Protein AF-A0A6I5C4T8-F1 (afdb_monomer)

Solvent-accessible surface area (backbone atoms only — not comparable to full-atom values): 5888 Å² total; per-residue (Å²): 133,84,68,65,73,41,73,50,79,39,78,28,59,92,60,100,68,58,87,47,71,49,77,48,76,34,60,58,84,75,52,74,70,54,48,52,50,51,53,52,48,47,53,54,52,21,52,52,49,54,54,51,45,56,50,52,56,49,50,53,53,50,54,52,50,33,53,51,29,46,76,68,72,35,56,68,61,22,45,68,71,36,37,89,83,71,45,88,67,75,93,61,89,84,78,88,128

Foldseek 3Di:
DQQDWDWDKAFAEDDPDGPDIDIDIDSHDDDPVVVVVVVVVRVVRNVVVVVVVVVVVVLVVLVVVLVVCVVVVNNVVSQVSCDPVPPDDDPDDDDDD

Structure (mmCIF, N/CA/C/O backbone):
data_AF-A0A6I5C4T8-F1
#
_entry.id   AF-A0A6I5C4T8-F1
#
loop_
_atom_site.group_PDB
_atom_site.id
_atom_site.type_symbol
_atom_site.label_atom_id
_atom_site.label_alt_id
_atom_site.label_comp_id
_atom_site.label_asym_id
_atom_site.label_entity_id
_atom_site.label_seq_id
_atom_site.pdbx_PDB_ins_code
_atom_site.Cartn_x
_atom_site.Cartn_y
_atom_site.Cartn_z
_atom_site.occupancy
_atom_site.B_iso_or_equiv
_atom_site.auth_seq_id
_atom_site.auth_comp_id
_atom_site.auth_asym_id
_atom_site.auth_atom_id
_atom_site.pdbx_PDB_model_num
ATOM 1 N N . PRO A 1 1 ? 19.036 -7.727 -37.556 1.00 51.22 1 PRO A N 1
ATOM 2 C CA . PRO A 1 1 ? 19.027 -8.163 -36.143 1.00 51.22 1 PRO A CA 1
ATOM 3 C C . PRO A 1 1 ? 17.708 -7.740 -35.494 1.00 51.22 1 PRO A C 1
ATOM 5 O O . PRO A 1 1 ? 17.468 -6.551 -35.303 1.00 51.22 1 PRO A O 1
ATOM 8 N N . GLU A 1 2 ? 16.825 -8.709 -35.282 1.00 55.78 2 GLU A N 1
ATOM 9 C CA . GLU A 1 2 ? 15.517 -8.496 -34.665 1.00 55.78 2 GLU A CA 1
ATOM 10 C C . GLU A 1 2 ? 15.731 -8.044 -33.218 1.00 55.78 2 GLU A C 1
ATOM 12 O O . GLU A 1 2 ? 16.545 -8.606 -32.486 1.00 55.78 2 GLU A O 1
ATOM 17 N N . THR A 1 3 ? 15.113 -6.924 -32.860 1.00 61.19 3 THR A N 1
ATOM 18 C CA . THR A 1 3 ? 15.242 -6.312 -31.539 1.00 61.19 3 THR A CA 1
ATOM 19 C C . THR A 1 3 ? 14.309 -7.096 -30.624 1.00 61.19 3 THR A C 1
ATOM 21 O O . THR A 1 3 ? 13.094 -6.967 -30.730 1.00 61.19 3 THR A O 1
ATOM 24 N N . GLU A 1 4 ? 14.861 -8.021 -29.841 1.00 74.94 4 GLU A N 1
ATOM 25 C CA . GLU A 1 4 ? 14.061 -8.871 -28.960 1.00 74.94 4 GLU A CA 1
ATOM 26 C C . GLU A 1 4 ? 13.617 -8.041 -27.751 1.00 74.94 4 GLU A C 1
ATOM 28 O O . GLU A 1 4 ? 14.434 -7.685 -26.894 1.00 74.94 4 GLU A O 1
ATOM 33 N N . ASP A 1 5 ? 12.327 -7.693 -27.723 1.00 82.75 5 ASP A N 1
ATOM 34 C CA . ASP A 1 5 ? 11.692 -7.042 -26.580 1.00 82.75 5 ASP A CA 1
ATOM 35 C C . ASP A 1 5 ? 11.990 -7.842 -25.309 1.00 82.75 5 ASP A C 1
ATOM 37 O O . ASP A 1 5 ? 11.731 -9.045 -25.216 1.00 82.75 5 ASP A O 1
ATOM 41 N N . ARG A 1 6 ? 12.534 -7.158 -24.303 1.00 87.44 6 ARG A N 1
ATOM 42 C CA . ARG A 1 6 ? 12.946 -7.764 -23.040 1.00 87.44 6 ARG A CA 1
ATOM 43 C C . ARG A 1 6 ? 12.249 -7.103 -21.870 1.00 87.44 6 ARG A C 1
ATOM 45 O O . ARG A 1 6 ? 12.061 -5.894 -21.844 1.00 87.44 6 ARG A O 1
ATOM 52 N N . VAL A 1 7 ? 11.933 -7.901 -20.856 1.00 91.62 7 VAL A N 1
ATOM 53 C CA . VAL A 1 7 ? 11.431 -7.411 -19.572 1.00 91.62 7 VAL A CA 1
ATOM 54 C C . VAL A 1 7 ? 12.421 -7.764 -18.467 1.00 91.62 7 VAL A C 1
ATOM 56 O O . VAL A 1 7 ? 12.728 -8.935 -18.250 1.00 91.62 7 VAL A O 1
ATOM 59 N N . GLU A 1 8 ? 12.913 -6.753 -17.753 1.00 91.50 8 GLU A N 1
ATOM 60 C CA . GLU A 1 8 ? 13.725 -6.921 -16.545 1.00 91.50 8 GLU A CA 1
ATOM 61 C C . GLU A 1 8 ? 12.830 -6.806 -15.301 1.00 91.50 8 GLU A C 1
ATOM 63 O O . GLU A 1 8 ? 12.058 -5.856 -15.162 1.00 91.50 8 GLU A O 1
ATOM 68 N N . LEU A 1 9 ? 12.904 -7.794 -14.401 1.00 93.38 9 LEU A N 1
ATOM 69 C CA . LEU A 1 9 ? 12.142 -7.822 -13.150 1.00 93.38 9 LEU A CA 1
ATOM 70 C C . LEU A 1 9 ? 13.047 -7.498 -11.964 1.00 93.38 9 LEU A C 1
ATOM 72 O O . LEU A 1 9 ? 14.052 -8.170 -11.728 1.00 93.38 9 LEU A O 1
ATOM 76 N N . HIS A 1 10 ? 12.636 -6.522 -11.162 1.00 92.88 10 HIS A N 1
ATOM 77 C CA . HIS A 1 10 ? 13.336 -6.123 -9.950 1.00 92.88 10 HIS A CA 1
ATOM 78 C C . HIS A 1 10 ? 12.422 -6.237 -8.740 1.00 92.88 10 HIS A C 1
ATOM 80 O O . HIS A 1 10 ? 11.292 -5.761 -8.744 1.00 92.88 10 HIS A O 1
ATOM 86 N N . SER A 1 11 ? 12.920 -6.856 -7.678 1.00 92.62 11 SER A N 1
ATOM 87 C CA . SER A 1 11 ? 12.203 -6.916 -6.405 1.00 92.62 11 SER A CA 1
ATOM 88 C C . SER A 1 11 ? 12.219 -5.559 -5.703 1.00 92.62 11 SER A C 1
ATOM 90 O O . SER A 1 11 ? 13.235 -4.869 -5.716 1.00 92.62 11 SER A O 1
ATOM 92 N N . LEU A 1 12 ? 11.108 -5.206 -5.056 1.00 92.75 12 LEU A N 1
ATOM 93 C CA . LEU A 1 12 ? 10.987 -4.008 -4.226 1.00 92.75 12 LEU A CA 1
ATOM 94 C C . LEU A 1 12 ? 10.803 -4.399 -2.755 1.00 92.75 12 LEU A C 1
ATOM 96 O O . LEU A 1 12 ? 10.054 -5.330 -2.434 1.00 92.75 12 LEU A O 1
ATOM 100 N N . GLY A 1 13 ? 11.457 -3.654 -1.865 1.00 87.31 13 GLY A N 1
ATOM 101 C CA . GLY A 1 13 ? 11.417 -3.881 -0.418 1.00 87.31 13 GLY A CA 1
ATOM 102 C C . GLY A 1 13 ? 12.758 -4.324 0.169 1.00 87.31 13 GLY A C 1
ATOM 103 O O . GLY A 1 13 ? 13.669 -4.740 -0.543 1.00 87.31 13 GLY A O 1
ATOM 104 N N . THR A 1 14 ? 12.873 -4.241 1.493 1.00 82.62 14 THR A N 1
ATOM 105 C CA . THR A 1 14 ? 14.112 -4.565 2.236 1.00 82.62 14 THR A CA 1
ATOM 106 C C . THR A 1 14 ? 14.037 -5.897 2.993 1.00 82.62 14 THR A C 1
ATOM 108 O O . THR A 1 14 ? 15.006 -6.335 3.612 1.00 82.62 14 THR A O 1
ATOM 111 N N . GLY A 1 15 ? 12.876 -6.560 2.962 1.00 79.25 15 GLY A N 1
ATOM 112 C CA . GLY A 1 15 ? 12.619 -7.804 3.683 1.00 79.25 15 GLY A CA 1
ATOM 113 C C . GLY A 1 15 ? 13.012 -9.078 2.928 1.00 79.25 15 GLY A C 1
ATOM 114 O O . GLY A 1 15 ? 13.162 -9.105 1.713 1.00 79.25 15 GLY A O 1
ATOM 115 N N . ARG A 1 16 ? 13.061 -10.198 3.664 1.00 76.44 16 ARG A N 1
ATOM 116 C CA . ARG A 1 16 ? 13.412 -11.535 3.140 1.00 76.44 16 ARG A CA 1
ATOM 117 C C . ARG A 1 16 ? 12.423 -12.108 2.111 1.00 76.44 16 ARG A C 1
ATOM 119 O O . ARG A 1 16 ? 12.722 -13.113 1.476 1.00 76.44 16 ARG A O 1
ATOM 126 N N . ARG A 1 17 ? 11.239 -11.505 1.969 1.00 78.38 17 ARG A N 1
ATOM 127 C CA . ARG A 1 17 ? 10.261 -11.817 0.918 1.00 78.38 17 ARG A CA 1
ATOM 128 C C . ARG A 1 17 ? 9.770 -10.507 0.294 1.00 78.38 17 ARG A C 1
ATOM 130 O O . ARG A 1 17 ? 8.986 -9.820 0.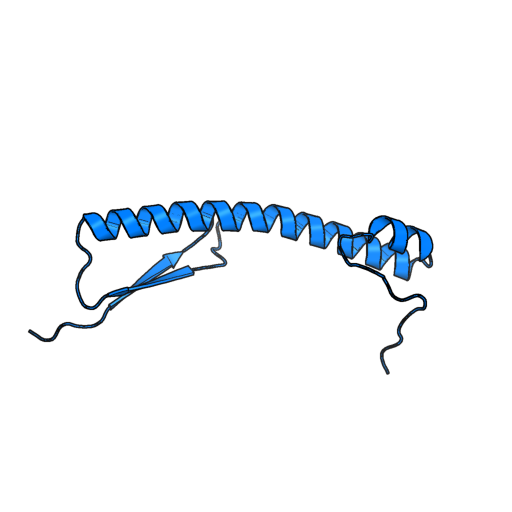959 1.00 78.38 17 ARG A O 1
ATOM 137 N N . PRO A 1 18 ? 10.212 -10.153 -0.924 1.00 75.25 18 PRO A N 1
ATOM 138 C CA . PRO A 1 18 ? 9.677 -8.997 -1.631 1.00 75.25 18 PRO A CA 1
ATOM 139 C C . PRO A 1 18 ? 8.192 -9.223 -1.925 1.00 75.25 18 PRO A C 1
ATOM 141 O O . PRO A 1 18 ? 7.774 -10.335 -2.249 1.00 75.25 18 PRO A O 1
ATOM 144 N N . ARG A 1 19 ? 7.379 -8.179 -1.738 1.00 78.00 19 ARG A N 1
ATOM 145 C CA . ARG A 1 19 ? 5.916 -8.226 -1.946 1.00 78.00 19 ARG A CA 1
ATOM 146 C C . ARG A 1 19 ? 5.446 -7.378 -3.126 1.00 78.00 19 ARG A C 1
ATOM 148 O O . ARG A 1 19 ? 4.257 -7.360 -3.418 1.00 78.00 19 ARG A O 1
ATOM 155 N N . ALA A 1 20 ? 6.379 -6.705 -3.791 1.00 89.00 20 ALA A N 1
ATOM 156 C CA . ALA A 1 20 ? 6.163 -5.965 -5.020 1.00 89.00 20 ALA A CA 1
ATOM 157 C C . ALA A 1 20 ? 7.366 -6.166 -5.949 1.00 89.00 20 ALA A C 1
ATOM 159 O O . ALA A 1 20 ? 8.470 -6.494 -5.497 1.00 89.00 20 ALA A O 1
ATOM 160 N N . ALA A 1 21 ? 7.139 -5.968 -7.243 1.00 93.25 21 ALA A N 1
ATOM 161 C CA . ALA A 1 21 ? 8.170 -6.028 -8.265 1.00 93.25 21 ALA A CA 1
ATOM 162 C C . ALA A 1 21 ? 7.998 -4.873 -9.257 1.00 93.25 21 ALA A C 1
ATOM 164 O O . ALA A 1 21 ? 6.877 -4.466 -9.555 1.00 93.25 21 ALA A O 1
ATOM 165 N N . LEU A 1 22 ? 9.116 -4.365 -9.765 1.00 93.94 22 LEU A N 1
ATOM 166 C CA . LEU A 1 22 ? 9.188 -3.448 -10.892 1.00 93.94 22 LEU A CA 1
ATOM 167 C C . LEU A 1 22 ? 9.501 -4.260 -12.151 1.00 93.94 22 LEU A C 1
ATOM 169 O O . LEU A 1 22 ? 10.515 -4.953 -12.189 1.00 93.94 22 LEU A O 1
ATOM 173 N N . ALA A 1 23 ? 8.644 -4.157 -13.164 1.00 95.38 23 ALA A N 1
ATOM 174 C CA . ALA A 1 23 ? 8.873 -4.726 -14.487 1.00 95.38 23 ALA A CA 1
ATOM 175 C C . ALA A 1 23 ? 9.257 -3.611 -15.466 1.00 95.38 23 ALA A C 1
ATOM 177 O O . ALA A 1 23 ? 8.492 -2.664 -15.648 1.00 95.38 23 ALA A O 1
ATOM 178 N N . VAL A 1 24 ? 10.435 -3.713 -16.081 1.00 94.06 24 VAL A N 1
ATOM 179 C CA . VAL A 1 24 ? 10.959 -2.734 -17.043 1.00 94.06 24 VAL A CA 1
ATOM 180 C C . VAL A 1 24 ? 11.024 -3.389 -18.416 1.00 94.06 24 VAL A C 1
ATOM 182 O O . VAL A 1 24 ? 11.876 -4.240 -18.650 1.00 94.06 24 VAL A O 1
ATOM 185 N N . GLY A 1 25 ? 10.107 -3.012 -19.307 1.00 92.69 25 GLY A N 1
ATOM 186 C CA . GLY A 1 25 ? 10.115 -3.439 -20.706 1.00 92.69 25 GLY A CA 1
ATOM 187 C C . GLY A 1 25 ? 11.030 -2.552 -21.547 1.00 92.69 25 GLY A C 1
ATOM 188 O O . GLY A 1 25 ? 10.909 -1.327 -21.496 1.00 92.69 25 GLY A O 1
ATOM 189 N N . THR A 1 26 ? 11.938 -3.147 -22.316 1.00 89.50 26 THR A N 1
ATOM 190 C CA . THR A 1 26 ? 12.854 -2.434 -23.207 1.00 89.50 26 THR A CA 1
ATOM 191 C C . THR A 1 26 ? 12.943 -3.122 -24.560 1.00 89.50 26 THR A C 1
ATOM 193 O O . THR A 1 26 ? 13.016 -4.344 -24.640 1.00 89.50 26 THR A O 1
ATOM 196 N N . ALA A 1 27 ? 13.014 -2.323 -25.625 1.00 87.38 27 ALA A N 1
ATOM 197 C CA . ALA A 1 27 ? 13.228 -2.848 -26.972 1.00 87.38 27 ALA A CA 1
ATOM 198 C C . ALA A 1 27 ? 14.657 -3.382 -27.165 1.00 87.38 27 ALA A C 1
ATOM 200 O O . ALA A 1 27 ? 14.896 -4.210 -28.028 1.00 87.38 27 ALA A O 1
ATOM 201 N N . ALA A 1 28 ? 15.628 -2.914 -26.373 1.00 84.31 28 ALA A N 1
ATOM 202 C CA . ALA A 1 28 ? 17.032 -3.314 -26.459 1.00 84.31 28 ALA A CA 1
ATOM 203 C C . ALA A 1 28 ? 17.692 -3.358 -25.074 1.00 84.31 28 ALA A C 1
ATOM 205 O O . ALA A 1 28 ? 17.096 -2.971 -24.066 1.00 84.31 28 ALA A O 1
ATOM 206 N N . THR A 1 29 ? 18.947 -3.811 -25.010 1.00 85.62 29 THR A N 1
ATOM 207 C CA . THR A 1 29 ? 19.700 -3.826 -23.750 1.00 85.62 29 THR A CA 1
ATOM 208 C C . THR A 1 29 ? 19.889 -2.419 -23.193 1.00 85.62 29 THR A C 1
ATOM 210 O O . THR A 1 29 ? 20.405 -1.557 -23.898 1.00 85.62 29 THR A O 1
ATOM 213 N N . LEU A 1 30 ? 19.530 -2.216 -21.917 1.00 85.81 30 LEU A N 1
ATOM 214 C CA . LEU A 1 30 ? 19.718 -0.942 -21.214 1.00 85.81 30 LEU A CA 1
ATOM 215 C C . LEU A 1 30 ? 21.161 -0.445 -21.348 1.00 85.81 30 LEU A C 1
ATOM 217 O O . LEU A 1 30 ? 22.103 -1.212 -21.142 1.00 85.81 30 LEU A O 1
ATOM 221 N N . GLY A 1 31 ? 21.341 0.837 -21.646 1.00 89.94 31 GLY A N 1
ATOM 222 C CA . 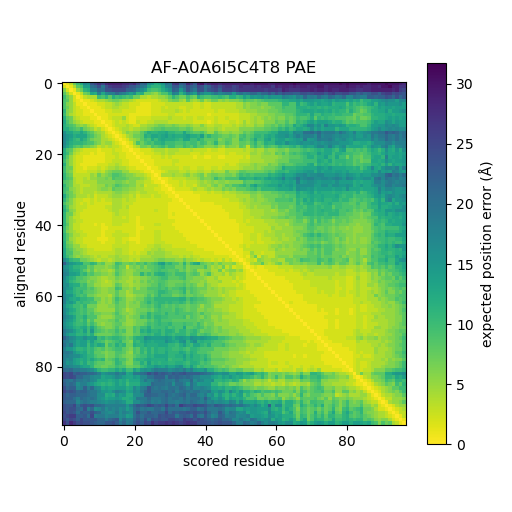GLY A 1 31 ? 22.623 1.513 -21.524 1.00 89.94 31 GLY A CA 1
ATOM 223 C C . GLY A 1 31 ? 22.917 1.892 -20.071 1.00 89.94 31 GLY A C 1
ATOM 224 O O . GLY A 1 31 ? 22.191 1.556 -19.132 1.00 89.94 31 GLY A O 1
ATOM 225 N N . THR A 1 32 ? 24.039 2.571 -19.849 1.00 93.50 32 THR A N 1
ATOM 226 C CA . THR A 1 32 ? 24.472 2.959 -18.499 1.00 93.50 32 THR A CA 1
ATOM 227 C C . THR A 1 32 ? 23.518 3.967 -17.855 1.00 93.50 32 THR A C 1
ATOM 229 O O . THR A 1 32 ? 23.198 3.837 -16.675 1.00 93.50 32 THR A O 1
ATOM 232 N N . ALA A 1 33 ? 23.036 4.951 -18.620 1.00 93.75 33 ALA A N 1
ATOM 233 C CA . ALA A 1 33 ? 22.132 5.979 -18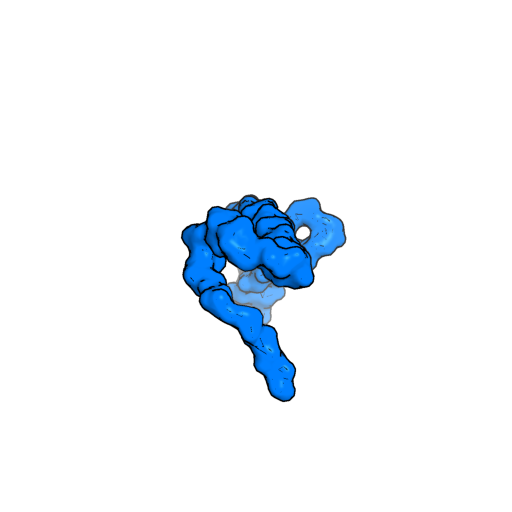.109 1.00 93.75 33 ALA A CA 1
ATOM 234 C C . ALA A 1 33 ? 20.787 5.376 -17.680 1.00 93.75 33 ALA A C 1
ATOM 236 O O . ALA A 1 33 ? 20.295 5.653 -16.585 1.00 93.75 33 ALA A O 1
ATOM 237 N N . GLU A 1 34 ? 20.232 4.486 -18.499 1.00 92.31 34 GLU A N 1
ATOM 238 C CA . GLU A 1 34 ? 18.969 3.820 -18.212 1.00 92.31 34 GLU A CA 1
ATOM 239 C C . GLU A 1 34 ? 19.106 2.871 -17.016 1.00 92.31 34 GLU A C 1
ATOM 241 O O . GLU A 1 34 ? 18.228 2.838 -16.156 1.00 92.31 34 GLU A O 1
ATOM 246 N N . ARG A 1 35 ? 20.245 2.175 -16.874 1.00 93.19 35 ARG A N 1
ATOM 247 C CA . ARG A 1 35 ? 20.533 1.374 -15.670 1.00 93.19 35 ARG A CA 1
ATOM 248 C C . ARG A 1 35 ? 20.546 2.211 -14.390 1.00 93.19 35 ARG A C 1
ATOM 250 O O . ARG A 1 35 ? 20.014 1.757 -13.376 1.00 93.19 35 ARG A O 1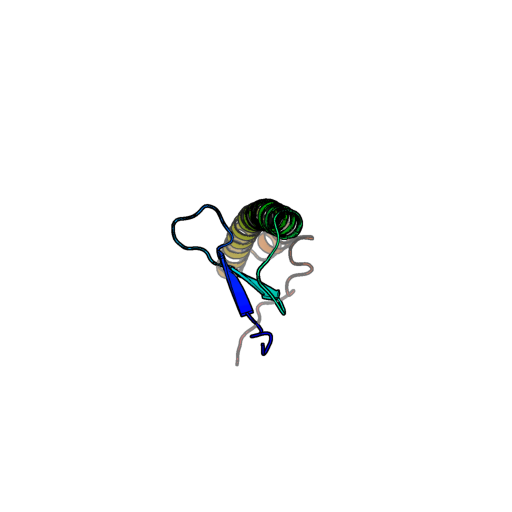
ATOM 257 N N . TYR A 1 36 ? 21.124 3.415 -14.413 1.00 95.94 36 TYR A N 1
ATOM 258 C CA . TYR A 1 36 ? 21.098 4.317 -13.255 1.00 95.94 36 TYR A CA 1
ATOM 259 C C . TYR A 1 36 ? 19.688 4.820 -12.943 1.00 95.94 36 TYR A C 1
ATOM 261 O O . TYR A 1 36 ? 19.312 4.890 -11.769 1.00 95.94 36 TYR A O 1
ATOM 269 N N . ALA A 1 37 ? 18.893 5.128 -13.969 1.00 95.38 37 ALA A N 1
ATOM 270 C CA . ALA A 1 37 ? 17.497 5.508 -13.791 1.00 95.38 37 ALA A CA 1
ATOM 271 C C . ALA A 1 37 ? 16.684 4.371 -13.149 1.00 95.38 37 ALA A C 1
ATOM 273 O O . ALA A 1 37 ? 15.987 4.604 -12.161 1.00 95.38 37 ALA A O 1
ATOM 274 N N . VAL A 1 38 ? 16.841 3.131 -13.630 1.00 95.12 38 VAL A N 1
ATOM 275 C CA . VAL A 1 38 ? 16.183 1.944 -13.060 1.00 95.12 38 VAL A CA 1
ATOM 276 C C . VAL A 1 38 ? 16.610 1.716 -11.608 1.00 95.12 38 VAL A C 1
ATOM 278 O O . VAL A 1 38 ? 15.753 1.538 -10.746 1.00 95.12 38 VAL A O 1
ATOM 281 N N . HIS A 1 39 ? 17.906 1.800 -11.295 1.00 94.50 39 HIS A N 1
ATOM 282 C CA . HIS A 1 39 ? 18.383 1.682 -9.910 1.00 94.50 39 HIS A CA 1
ATOM 283 C C . HIS A 1 39 ? 17.800 2.759 -8.991 1.00 94.50 39 HIS A C 1
ATOM 285 O O . HIS A 1 39 ? 17.385 2.466 -7.868 1.00 94.50 39 HIS A O 1
ATOM 291 N N . SER A 1 40 ? 17.740 4.000 -9.473 1.00 96.69 40 SER A N 1
ATOM 292 C CA . SER A 1 40 ? 17.173 5.116 -8.714 1.00 96.69 40 SER A CA 1
ATOM 293 C C . SER A 1 40 ? 15.678 4.905 -8.470 1.00 96.69 40 SER A C 1
ATOM 295 O O . SER A 1 40 ? 15.204 5.088 -7.349 1.00 96.69 40 SER A O 1
ATOM 297 N N . ALA A 1 41 ? 14.944 4.438 -9.485 1.00 96.62 41 ALA A N 1
ATOM 298 C CA . ALA A 1 41 ? 13.538 4.074 -9.355 1.00 96.62 41 ALA A CA 1
ATOM 299 C C . ALA A 1 41 ? 13.339 2.954 -8.323 1.00 96.62 41 ALA A C 1
ATOM 301 O O . ALA A 1 41 ? 12.503 3.100 -7.438 1.00 96.62 41 ALA A O 1
ATOM 302 N N . ILE A 1 42 ? 14.140 1.882 -8.365 1.00 95.19 42 ILE A N 1
ATOM 303 C CA . ILE A 1 42 ? 14.080 0.780 -7.387 1.00 95.19 42 ILE A CA 1
ATOM 304 C C . ILE A 1 42 ? 14.284 1.299 -5.960 1.00 95.19 42 ILE A C 1
ATOM 306 O O . ILE A 1 42 ? 13.528 0.922 -5.062 1.00 95.19 42 ILE A O 1
ATOM 310 N N . ALA A 1 43 ? 15.270 2.172 -5.741 1.00 94.44 43 ALA A N 1
ATOM 311 C CA . ALA A 1 43 ? 15.553 2.729 -4.421 1.00 94.44 43 ALA A CA 1
ATOM 312 C C . ALA A 1 43 ? 14.387 3.587 -3.897 1.00 94.44 43 ALA A C 1
ATOM 314 O O . ALA A 1 43 ? 13.935 3.395 -2.766 1.00 94.44 43 ALA A O 1
ATOM 315 N N . LEU A 1 44 ? 13.856 4.490 -4.728 1.00 95.38 44 LEU A N 1
ATOM 316 C CA . LEU A 1 44 ? 12.742 5.369 -4.360 1.00 95.38 44 LEU A CA 1
ATOM 317 C C . LEU A 1 44 ? 11.433 4.596 -4.158 1.00 95.38 44 LEU A C 1
ATOM 319 O O . LEU A 1 44 ? 10.724 4.830 -3.177 1.00 95.38 44 LEU A O 1
ATOM 323 N N . LEU A 1 45 ? 11.121 3.643 -5.041 1.00 94.12 45 LEU A N 1
ATOM 324 C CA . LEU A 1 45 ? 9.950 2.781 -4.886 1.00 94.12 45 LEU A CA 1
ATOM 325 C C . LEU A 1 45 ? 10.076 1.891 -3.649 1.00 94.12 45 LEU A C 1
ATOM 327 O O . LEU A 1 45 ? 9.099 1.711 -2.930 1.00 94.12 45 LEU A O 1
ATOM 331 N N . THR A 1 46 ? 11.266 1.370 -3.351 1.00 92.75 46 THR A N 1
ATOM 332 C CA . THR A 1 46 ? 11.495 0.606 -2.118 1.00 92.75 46 THR A CA 1
ATOM 333 C C . THR A 1 46 ? 11.258 1.475 -0.885 1.00 92.75 46 THR A C 1
ATOM 335 O O . THR A 1 46 ? 10.500 1.078 -0.002 1.00 92.75 46 THR A O 1
ATOM 338 N N . LEU A 1 47 ? 11.831 2.682 -0.836 1.00 91.19 47 LEU A N 1
ATOM 339 C CA . LEU A 1 47 ? 11.654 3.605 0.289 1.00 91.19 47 LEU A CA 1
ATOM 340 C C . LEU A 1 47 ? 10.180 3.977 0.507 1.00 91.19 47 LEU A C 1
ATOM 342 O O . LEU A 1 47 ? 9.681 3.926 1.632 1.00 91.19 47 LEU A O 1
ATOM 346 N N . THR A 1 48 ? 9.478 4.343 -0.565 1.00 90.44 48 THR A N 1
ATOM 347 C CA . THR A 1 48 ? 8.055 4.710 -0.501 1.00 90.44 48 THR A CA 1
ATOM 348 C C . THR A 1 48 ? 7.185 3.521 -0.103 1.00 90.44 48 THR A C 1
ATOM 350 O O . THR A 1 48 ? 6.324 3.670 0.762 1.00 90.44 48 THR A O 1
ATOM 353 N N . THR A 1 49 ? 7.463 2.326 -0.631 1.00 88.44 49 THR A N 1
ATOM 354 C CA . THR A 1 49 ? 6.748 1.093 -0.265 1.00 88.44 49 THR A CA 1
ATOM 355 C C . THR A 1 49 ? 6.942 0.741 1.211 1.00 88.44 49 THR A C 1
ATOM 357 O O . THR A 1 49 ? 5.967 0.429 1.893 1.00 88.44 49 THR A O 1
ATOM 360 N N . GLU A 1 50 ? 8.164 0.828 1.750 1.00 87.81 50 GLU A N 1
ATOM 361 C CA . GLU A 1 50 ? 8.412 0.546 3.174 1.00 87.81 50 GLU A CA 1
ATOM 362 C C . GLU A 1 50 ? 7.767 1.600 4.092 1.00 87.81 50 GLU A C 1
ATOM 364 O O . GLU A 1 50 ? 7.202 1.254 5.135 1.00 87.81 50 GLU A O 1
ATOM 369 N N . ARG A 1 51 ? 7.761 2.880 3.690 1.00 85.56 51 ARG A N 1
ATOM 370 C CA . ARG A 1 51 ? 7.045 3.933 4.427 1.00 85.56 51 ARG A CA 1
ATOM 371 C C . ARG A 1 51 ? 5.538 3.665 4.461 1.00 85.56 51 ARG A C 1
ATOM 373 O O . ARG A 1 51 ? 4.946 3.702 5.541 1.00 85.56 51 ARG A O 1
ATOM 380 N N . SER A 1 52 ? 4.934 3.344 3.315 1.00 83.38 52 SER A N 1
ATOM 381 C CA . SER A 1 52 ? 3.511 2.992 3.228 1.00 83.38 52 SER A CA 1
ATOM 382 C C . SER A 1 52 ? 3.184 1.726 4.017 1.00 83.38 52 SER A C 1
ATOM 384 O O . SER A 1 52 ? 2.123 1.633 4.626 1.00 83.38 52 SER A O 1
ATOM 386 N N . ARG A 1 53 ? 4.105 0.760 4.086 1.00 83.69 53 ARG A N 1
ATOM 387 C CA . ARG A 1 53 ? 3.913 -0.471 4.858 1.00 83.69 53 ARG A CA 1
ATOM 388 C C . ARG A 1 53 ? 3.806 -0.219 6.357 1.00 83.69 53 ARG A C 1
ATOM 390 O O . ARG A 1 53 ? 2.961 -0.828 7.009 1.00 83.69 53 ARG A O 1
ATOM 397 N N . SER A 1 54 ? 4.670 0.629 6.908 1.00 84.25 54 SER A N 1
ATOM 398 C CA . SER A 1 54 ? 4.626 0.964 8.336 1.00 84.25 54 SER A CA 1
ATOM 399 C C . SER A 1 54 ? 3.283 1.596 8.709 1.00 84.25 54 SER A C 1
ATOM 401 O O . SER A 1 54 ? 2.657 1.192 9.691 1.00 84.25 54 SER A O 1
ATOM 403 N N . LEU A 1 55 ? 2.802 2.513 7.861 1.00 86.06 55 LEU A N 1
ATOM 404 C CA . LEU A 1 55 ? 1.485 3.126 7.999 1.00 86.06 55 LEU A CA 1
ATOM 405 C C . LEU A 1 55 ? 0.373 2.076 7.914 1.00 86.06 55 LEU A C 1
ATOM 407 O O . LEU A 1 55 ? -0.411 1.956 8.848 1.00 86.06 55 LEU A O 1
ATOM 411 N N . HIS A 1 56 ? 0.373 1.238 6.877 1.00 86.25 56 HIS A N 1
ATOM 412 C CA . HIS A 1 56 ? -0.647 0.206 6.702 1.00 86.25 56 HIS A CA 1
ATOM 413 C C . HIS A 1 56 ? -0.690 -0.791 7.874 1.00 86.25 56 HIS A C 1
ATOM 415 O O . HIS A 1 56 ? -1.755 -1.212 8.316 1.00 86.25 56 HIS A O 1
ATOM 421 N N . ALA A 1 57 ? 0.465 -1.150 8.440 1.00 88.88 57 ALA A N 1
ATOM 422 C CA . ALA A 1 57 ? 0.532 -1.998 9.629 1.00 88.88 57 ALA A CA 1
ATOM 423 C C . ALA A 1 57 ? 0.030 -1.289 10.901 1.00 88.88 57 ALA A C 1
ATOM 425 O O . ALA A 1 57 ? -0.470 -1.940 11.822 1.00 88.88 57 ALA A O 1
ATOM 426 N N . ALA A 1 58 ? 0.183 0.033 11.002 1.00 90.31 58 ALA A N 1
ATOM 427 C CA . ALA A 1 58 ? -0.423 0.819 12.071 1.00 90.31 58 ALA A CA 1
ATOM 428 C C . ALA A 1 58 ? -1.947 0.899 11.896 1.00 90.31 58 ALA A C 1
ATOM 430 O O . ALA A 1 58 ? -2.666 0.571 12.837 1.00 90.31 58 ALA A O 1
ATOM 431 N N . GLU A 1 59 ? -2.425 1.212 10.690 1.00 89.94 59 GLU A N 1
ATOM 432 C CA . GLU A 1 59 ? -3.847 1.230 10.330 1.00 89.94 59 GLU A CA 1
ATOM 433 C C . GLU A 1 59 ? -4.510 -0.109 10.657 1.00 89.94 59 GLU A C 1
ATOM 435 O O . GLU A 1 59 ? -5.454 -0.138 11.441 1.00 89.94 59 GLU A O 1
ATOM 440 N N . GLN A 1 60 ? -3.957 -1.237 10.192 1.00 90.94 60 GLN A N 1
ATOM 441 C CA . GLN A 1 60 ? -4.489 -2.572 10.493 1.00 90.94 60 GLN A CA 1
ATOM 442 C C . GLN A 1 60 ? -4.609 -2.847 11.999 1.00 90.94 60 GLN A C 1
ATOM 444 O O . GLN A 1 60 ? -5.589 -3.448 12.4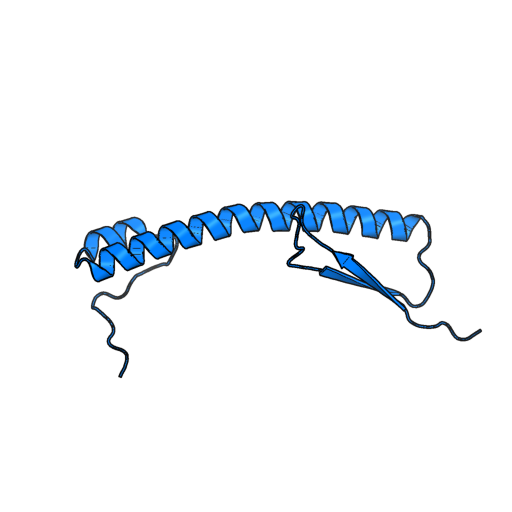42 1.00 90.94 60 GLN A O 1
ATOM 449 N N . ARG A 1 61 ? -3.636 -2.408 12.811 1.00 92.44 61 ARG A 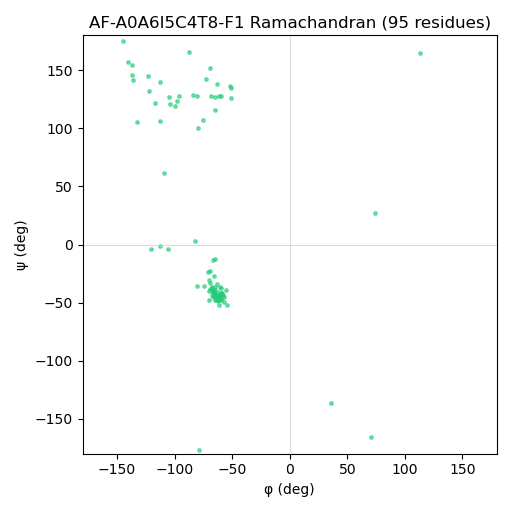N 1
ATOM 450 C CA . ARG A 1 61 ? -3.702 -2.562 14.275 1.00 92.44 61 ARG A CA 1
ATOM 451 C C . ARG A 1 61 ? -4.823 -1.725 14.884 1.00 92.44 61 ARG A C 1
ATOM 453 O O . ARG A 1 61 ? -5.505 -2.219 15.783 1.00 92.44 61 ARG A O 1
ATOM 460 N N . VAL A 1 62 ? -5.024 -0.502 14.394 1.00 91.94 62 VAL A N 1
ATOM 461 C CA . VAL A 1 62 ? -6.143 0.358 14.807 1.00 91.94 62 VAL A CA 1
ATOM 462 C C . VAL A 1 62 ? -7.472 -0.264 14.379 1.00 91.94 62 VAL A C 1
ATOM 464 O O . VAL A 1 62 ? -8.348 -0.435 15.220 1.00 91.94 62 VAL A O 1
ATOM 467 N N . GLY A 1 63 ? -7.601 -0.711 13.128 1.00 90.38 63 GLY A N 1
ATOM 468 C CA . GLY A 1 63 ? -8.814 -1.360 12.619 1.00 90.38 63 GLY A CA 1
ATOM 469 C C . GLY A 1 63 ? -9.173 -2.623 13.406 1.00 90.38 63 GLY A C 1
ATOM 470 O O . GLY A 1 63 ? -10.324 -2.820 13.788 1.00 90.38 63 GLY A O 1
ATOM 471 N N . ALA A 1 64 ? -8.179 -3.443 13.760 1.00 94.25 64 ALA A N 1
ATOM 472 C CA . ALA A 1 64 ? -8.385 -4.603 14.625 1.00 94.25 64 ALA A CA 1
ATOM 473 C C . ALA A 1 64 ? -8.825 -4.215 16.048 1.00 94.25 64 ALA A C 1
ATOM 475 O O . ALA A 1 64 ? -9.629 -4.918 16.661 1.00 94.25 64 ALA A O 1
ATOM 476 N N . ALA A 1 65 ? -8.309 -3.115 16.605 1.00 94.06 65 ALA A N 1
ATOM 477 C CA . ALA A 1 65 ? -8.747 -2.611 17.905 1.00 94.06 65 ALA A CA 1
ATOM 478 C C . ALA A 1 65 ? -10.198 -2.110 17.862 1.00 94.06 65 ALA A C 1
ATOM 480 O O . ALA A 1 65 ? -10.985 -2.507 18.719 1.00 94.06 65 ALA A O 1
ATOM 481 N N . VAL A 1 66 ? -10.560 -1.338 16.835 1.00 92.19 66 VAL A N 1
ATOM 482 C CA . VAL A 1 66 ? -11.930 -0.867 16.586 1.00 92.19 66 VAL A CA 1
ATOM 483 C C . VAL A 1 66 ? -12.892 -2.049 16.460 1.00 92.19 66 VAL A C 1
ATOM 485 O O . VAL A 1 66 ? -13.898 -2.096 17.164 1.00 92.19 66 VAL A O 1
ATOM 488 N N . LEU A 1 67 ? -12.556 -3.058 15.647 1.00 91.06 67 LEU A N 1
ATOM 489 C CA . LEU A 1 67 ? -13.379 -4.261 15.505 1.00 91.06 67 LE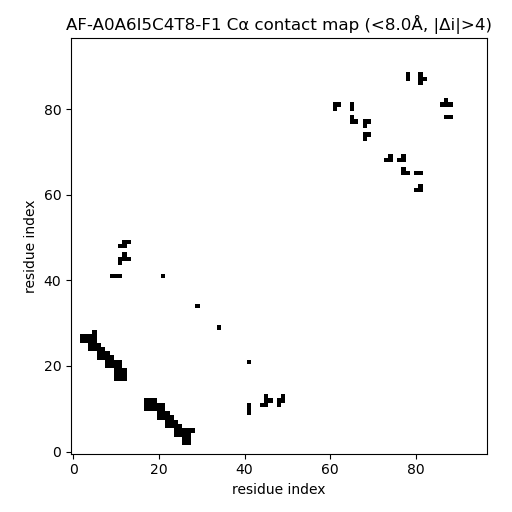U A CA 1
ATOM 490 C C . LEU A 1 67 ? -13.578 -4.976 16.849 1.00 91.06 67 LEU A C 1
ATOM 492 O O . LEU A 1 67 ? -14.694 -5.365 17.182 1.00 91.06 67 LEU A O 1
ATOM 496 N N . ARG A 1 68 ? -12.517 -5.116 17.654 1.00 92.62 68 ARG A N 1
ATOM 497 C CA . ARG A 1 68 ? -12.626 -5.708 18.996 1.00 92.62 68 ARG A CA 1
ATOM 498 C C . ARG A 1 68 ? -13.530 -4.896 19.925 1.00 92.62 68 ARG A C 1
ATOM 500 O O . ARG A 1 68 ? -14.306 -5.503 20.652 1.00 92.62 68 ARG A O 1
ATOM 507 N N . MET A 1 6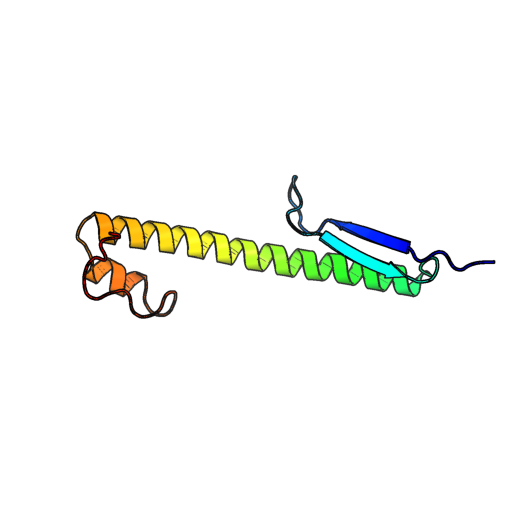9 ? -13.463 -3.564 19.894 1.00 92.00 69 MET A N 1
ATOM 508 C CA . MET A 1 69 ? -14.345 -2.694 20.686 1.00 92.00 69 MET A CA 1
ATOM 509 C C . MET A 1 69 ? -15.813 -2.853 20.276 1.00 92.00 69 MET A C 1
ATOM 511 O O . MET A 1 69 ? -16.677 -2.994 21.139 1.00 92.00 69 MET A O 1
ATOM 515 N N . LEU A 1 70 ? -16.095 -2.910 18.971 1.00 88.50 70 LEU A N 1
ATOM 516 C CA . LEU A 1 70 ? -17.446 -3.162 18.460 1.00 88.50 70 LEU A CA 1
ATOM 517 C C . LEU A 1 70 ? -17.983 -4.516 18.940 1.00 88.50 70 LEU A C 1
ATOM 519 O O . LEU A 1 70 ? -19.096 -4.589 19.457 1.00 88.50 70 LEU A O 1
ATOM 523 N N . LEU A 1 71 ? -17.174 -5.575 18.835 1.00 89.62 71 LEU A N 1
ATOM 524 C CA . LEU A 1 71 ? -17.539 -6.920 19.295 1.00 89.62 71 LEU A CA 1
ATOM 525 C C . LEU A 1 71 ? -17.711 -7.008 20.820 1.00 89.62 71 LEU A C 1
ATOM 527 O O . LEU A 1 71 ? -18.485 -7.831 21.299 1.00 89.62 71 LEU A O 1
ATOM 531 N N . ALA A 1 72 ? -17.024 -6.152 21.577 1.00 93.31 72 ALA A N 1
ATOM 532 C CA . ALA A 1 72 ? -17.169 -6.032 23.025 1.00 93.31 72 ALA A CA 1
ATOM 533 C C . ALA A 1 72 ? -18.361 -5.152 23.455 1.00 93.31 72 ALA A C 1
ATOM 535 O O . ALA A 1 72 ? -18.542 -4.922 24.649 1.00 93.31 72 ALA A O 1
ATOM 536 N N . GLY A 1 73 ? -19.164 -4.641 22.513 1.00 89.25 73 GLY A N 1
ATOM 537 C CA . GLY A 1 73 ? -20.309 -3.781 22.820 1.00 89.25 73 GLY A CA 1
ATOM 538 C C . GLY A 1 73 ? -19.919 -2.361 23.238 1.00 89.25 73 GLY A C 1
ATOM 539 O O . GLY A 1 73 ? -20.671 -1.714 23.961 1.00 89.25 73 GLY A O 1
ATOM 540 N N . GLN A 1 74 ? -18.765 -1.862 22.783 1.00 91.19 74 GLN A N 1
ATOM 541 C CA . GLN A 1 74 ? -18.271 -0.504 23.047 1.00 91.19 74 GLN A CA 1
ATOM 542 C C . GLN A 1 74 ? -18.316 0.380 21.780 1.00 91.19 74 GLN A C 1
ATOM 544 O O . GLN A 1 74 ? -17.270 0.841 21.312 1.00 91.19 74 GLN A O 1
ATOM 549 N N . PRO A 1 75 ? -19.498 0.631 21.185 1.00 87.25 75 PRO A N 1
ATOM 550 C CA . PRO A 1 75 ? -19.595 1.276 19.880 1.00 87.25 75 PRO A CA 1
ATOM 551 C C . PRO A 1 75 ? -19.192 2.757 19.902 1.00 87.25 75 PRO A C 1
ATOM 553 O O . PRO A 1 75 ? -18.564 3.220 18.957 1.00 87.25 75 PRO A O 1
ATOM 556 N N . ASP A 1 76 ? -19.444 3.485 20.992 1.00 88.62 76 ASP A N 1
ATOM 557 C CA . ASP A 1 76 ? -19.057 4.902 21.087 1.00 88.62 76 ASP A CA 1
ATOM 558 C C . ASP A 1 76 ? -17.536 5.076 21.179 1.00 88.62 76 ASP A C 1
ATOM 560 O O . ASP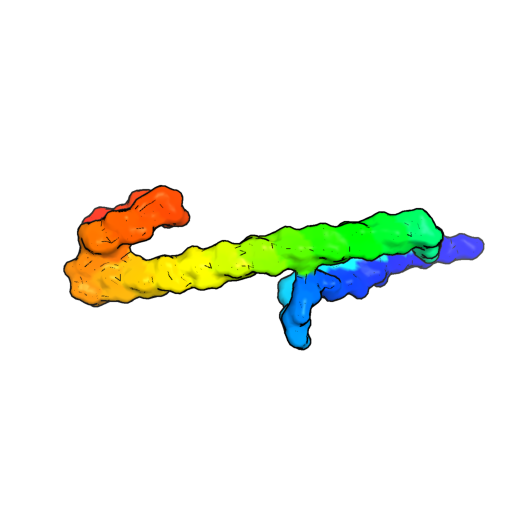 A 1 76 ? -16.964 5.949 20.530 1.00 88.62 76 ASP A O 1
ATOM 564 N N . HIS A 1 77 ? -16.858 4.183 21.908 1.00 89.31 77 HIS A N 1
ATOM 565 C CA . HIS A 1 77 ? -15.394 4.150 21.959 1.00 89.31 77 HIS A CA 1
ATOM 566 C C . HIS A 1 77 ? -14.803 3.767 20.600 1.00 89.31 77 HIS A C 1
ATOM 568 O O . HIS A 1 77 ? -13.826 4.369 20.159 1.00 89.31 77 HIS A O 1
ATOM 574 N N . ALA A 1 78 ? -15.414 2.798 19.913 1.00 90.06 78 ALA A N 1
ATOM 575 C CA . ALA A 1 78 ? -15.005 2.410 18.571 1.00 90.06 78 ALA A CA 1
ATOM 576 C C . ALA A 1 78 ? -15.130 3.577 17.578 1.00 90.06 78 ALA A C 1
ATOM 578 O O . ALA A 1 78 ? -14.195 3.811 16.819 1.00 90.06 78 ALA A O 1
ATOM 579 N N . ARG A 1 79 ? -16.230 4.345 17.624 1.00 87.69 79 ARG A N 1
ATOM 580 C CA . ARG A 1 79 ? -16.434 5.559 16.810 1.00 87.69 79 ARG A CA 1
ATOM 581 C C . ARG A 1 79 ? -15.400 6.634 17.099 1.00 87.69 79 ARG A C 1
ATOM 583 O O . ARG A 1 79 ? -14.787 7.143 16.168 1.00 87.69 79 ARG A O 1
ATOM 590 N N . ALA A 1 80 ? -15.152 6.915 18.377 1.00 88.62 80 ALA A N 1
ATOM 591 C CA . ALA A 1 80 ? -14.151 7.896 18.779 1.00 88.62 80 ALA A CA 1
ATOM 592 C C . ALA A 1 80 ? -12.733 7.530 18.297 1.00 88.62 80 ALA A C 1
ATOM 594 O O . ALA A 1 80 ? -11.970 8.412 17.917 1.00 88.62 80 ALA A O 1
ATOM 595 N N . VAL A 1 81 ? -12.377 6.239 18.295 1.00 88.62 81 VAL A N 1
ATOM 596 C CA . VAL A 1 81 ? -11.060 5.761 17.833 1.00 88.62 81 VAL A CA 1
ATOM 597 C C . VAL A 1 81 ? -10.976 5.656 16.309 1.00 88.62 81 VAL A C 1
ATOM 599 O O . VAL A 1 81 ? -9.910 5.892 15.745 1.00 88.62 81 VAL A O 1
ATOM 602 N N . ALA A 1 82 ? -12.065 5.278 15.638 1.00 87.19 82 ALA A N 1
ATOM 603 C CA . ALA A 1 82 ? -12.089 5.140 14.187 1.00 87.19 82 ALA A CA 1
ATOM 604 C C . ALA A 1 82 ? -12.015 6.493 13.473 1.00 87.19 82 ALA A C 1
ATOM 606 O O . ALA A 1 82 ? -11.274 6.586 12.495 1.00 87.19 82 ALA A O 1
ATOM 607 N N . GLY A 1 83 ? -12.716 7.509 13.998 1.00 78.38 83 GLY A N 1
ATOM 608 C CA . GLY A 1 83 ? -12.654 8.911 13.571 1.00 78.38 83 GLY A CA 1
ATOM 609 C C . GLY A 1 83 ? -12.454 9.120 12.063 1.00 78.38 83 GLY A C 1
ATOM 610 O O . GLY A 1 83 ? -13.019 8.411 11.233 1.00 78.38 83 GLY A O 1
ATOM 611 N N . ASP A 1 84 ? -11.575 10.062 11.711 1.00 70.69 84 ASP A N 1
ATOM 612 C CA . ASP A 1 84 ? -11.244 10.402 10.317 1.00 70.69 84 ASP A CA 1
ATOM 613 C C . ASP A 1 84 ? -10.515 9.278 9.555 1.00 70.69 84 ASP A C 1
ATOM 615 O O . ASP A 1 84 ? -10.383 9.344 8.334 1.00 70.69 84 ASP A O 1
ATOM 619 N N . LEU A 1 85 ? -10.009 8.250 10.249 1.00 79.56 85 LEU A N 1
ATOM 620 C CA . LEU A 1 85 ? -9.204 7.191 9.630 1.00 79.56 85 LEU A CA 1
ATOM 621 C C . LEU A 1 85 ? -10.065 6.228 8.804 1.00 79.56 85 LEU A C 1
ATOM 623 O O . LEU A 1 85 ? -9.620 5.727 7.773 1.00 79.56 85 LEU A O 1
ATOM 627 N N . TYR A 1 86 ? -11.286 5.965 9.269 1.00 78.06 86 TYR A N 1
ATOM 628 C CA . TYR A 1 86 ? -12.231 5.058 8.614 1.00 78.06 86 TYR A CA 1
ATOM 629 C C . TYR A 1 86 ? -13.547 5.735 8.214 1.00 78.06 86 TYR A C 1
ATOM 631 O O . TYR A 1 86 ? -14.373 5.095 7.564 1.00 78.06 86 TYR A O 1
ATOM 639 N N . GLY A 1 87 ? -13.725 7.015 8.561 1.00 76.44 87 GLY A N 1
ATOM 640 C CA . GLY A 1 87 ? -14.984 7.731 8.390 1.00 76.44 87 GLY A CA 1
ATOM 641 C C . GLY A 1 87 ? -16.056 7.247 9.367 1.00 76.44 87 GLY A C 1
ATOM 642 O O . GLY A 1 87 ? -15.771 6.541 10.340 1.00 76.44 87 GLY A O 1
ATOM 643 N N . ASP A 1 88 ? -17.305 7.625 9.097 1.00 80.44 88 ASP A N 1
ATOM 644 C CA . ASP A 1 88 ? -18.428 7.262 9.957 1.00 80.44 88 ASP A CA 1
ATOM 645 C C . ASP A 1 88 ? -18.642 5.742 9.964 1.00 80.44 88 ASP A C 1
ATOM 647 O O . ASP A 1 88 ? -18.971 5.107 8.958 1.00 80.44 88 ASP A O 1
ATOM 651 N N . LEU A 1 89 ? -18.449 5.144 11.138 1.00 78.81 89 LEU A N 1
ATOM 652 C CA . LEU A 1 89 ? -18.849 3.769 11.409 1.00 78.81 89 LEU A CA 1
ATOM 653 C C . LEU A 1 89 ? -20.374 3.664 11.450 1.00 78.81 89 LEU A C 1
ATOM 655 O O . LEU A 1 89 ? -21.059 4.589 11.875 1.00 78.81 89 LEU A O 1
ATOM 659 N N . LEU A 1 90 ? -20.895 2.485 11.110 1.00 73.00 90 LEU A N 1
ATOM 660 C CA . LEU A 1 90 ? -22.324 2.194 11.203 1.00 73.00 90 LEU A CA 1
ATOM 661 C C . LEU A 1 90 ? -22.889 2.519 12.600 1.00 73.00 90 LEU A C 1
ATOM 663 O O . LEU A 1 90 ? -22.326 2.157 13.642 1.00 73.00 90 LEU A O 1
ATOM 667 N N . ASP A 1 91 ? -24.063 3.144 12.620 1.00 71.50 91 ASP A N 1
ATOM 668 C CA . ASP A 1 91 ? -24.754 3.511 13.861 1.00 71.50 91 ASP A CA 1
ATOM 669 C C . ASP A 1 91 ? -25.289 2.293 14.627 1.00 71.50 91 ASP A C 1
ATOM 671 O O . ASP A 1 91 ? -25.444 2.333 15.850 1.00 71.50 91 ASP A O 1
ATOM 675 N N . ALA A 1 92 ? -25.498 1.178 13.924 1.00 69.81 92 ALA A N 1
ATOM 676 C CA . ALA A 1 92 ? -25.965 -0.082 14.481 1.00 69.81 92 ALA A CA 1
ATOM 677 C C . ALA A 1 92 ? -25.185 -1.286 13.911 1.00 69.81 92 ALA A C 1
ATOM 679 O O . ALA A 1 92 ? -24.666 -1.214 12.794 1.00 69.81 92 ALA A O 1
ATOM 680 N N . PRO A 1 93 ? -25.106 -2.414 14.646 1.00 68.50 93 PRO A N 1
ATOM 681 C CA . PRO A 1 93 ? -24.428 -3.618 14.174 1.00 68.50 93 PRO A CA 1
ATOM 682 C C . PRO A 1 93 ? -25.045 -4.150 12.872 1.00 68.50 93 PRO A C 1
ATOM 684 O O . PRO A 1 93 ? -26.247 -4.413 12.814 1.00 68.50 93 PRO A O 1
ATOM 687 N N . PHE A 1 94 ? -24.220 -4.376 11.848 1.00 69.56 94 PHE A N 1
ATOM 688 C CA . PHE A 1 94 ? -24.643 -5.050 10.619 1.00 69.56 94 PHE A CA 1
ATOM 689 C C . PHE A 1 94 ? -24.650 -6.570 10.818 1.00 69.56 94 PHE A C 1
ATOM 691 O O . PHE A 1 94 ? -23.646 -7.151 11.234 1.00 69.56 94 PHE A O 1
ATOM 698 N N . ARG A 1 95 ? -25.769 -7.228 10.499 1.00 73.19 95 ARG A N 1
ATOM 699 C CA . ARG A 1 95 ? -25.833 -8.690 10.371 1.00 73.19 95 ARG A CA 1
ATOM 700 C C . ARG A 1 95 ? -25.756 -9.053 8.892 1.00 73.19 95 ARG A C 1
ATOM 702 O O . ARG A 1 95 ? -26.633 -8.658 8.131 1.00 73.19 95 ARG A O 1
ATOM 709 N N . ALA A 1 96 ? -24.732 -9.812 8.507 1.00 71.12 96 ALA A N 1
ATOM 710 C CA . ALA A 1 96 ? -24.723 -10.490 7.215 1.00 71.12 96 ALA A CA 1
ATOM 711 C C . ALA A 1 96 ? -25.799 -11.588 7.240 1.00 71.12 96 ALA A C 1
ATOM 713 O O . ALA A 1 96 ? -25.856 -12.358 8.203 1.00 71.12 96 ALA A O 1
ATOM 714 N N . ILE A 1 97 ? -26.674 -11.587 6.234 1.00 63.94 97 ILE A N 1
ATOM 715 C CA . ILE A 1 97 ? -27.743 -12.577 6.041 1.00 63.94 97 ILE A CA 1
ATOM 716 C C . ILE A 1 97 ? -27.188 -13.742 5.227 1.00 63.94 97 ILE A C 1
ATOM 718 O O . ILE A 1 97 ? -26.439 -13.455 4.265 1.00 63.94 97 ILE A O 1
#

Secondary structure (DSSP, 8-state):
-----EEEEEEESSSSS--EEEEEEESS---HHHHHHHHHHHHHHHHHHHHHHHHHHHHHHHHHHHHHHHHTT-HHHHHHHHHHHH-S--SSPPPP-

pLDDT: mean 86.03, std 9.27, range [51.22, 96.69]

Radius of gyration: 22.14 Å; Cα contacts (8 Å, |Δi|>4): 74; chains: 1; bounding box: 52×23×59 Å

Mean predicted aligned error: 8.37 Å

Sequence (97 aa):
PETEDRVELHSLGTGRRPRAALAVGTAATLGTAERYAVHSAIALLTLTTERSRSLHAAEQRVGAAVLRMLLAGQPDHARAVAGDLYGDLLDAPFRAI